Protein AF-A0A524HV10-F1 (afdb_monomer_lite)

Foldseek 3Di:
DVVVVVCCCVVVVVVLVVCCPDPNVVVVVCVVVDVPPPPPPVVVVVVVVVVVVVVVVVVVVVVVVVVVVVVVPPPPPDPDDD

pLDDT: mean 84.36, std 12.37, range [48.69, 98.5]

Structure (mmCIF, N/CA/C/O backbone):
data_AF-A0A524HV10-F1
#
_entry.id   AF-A0A524HV10-F1
#
loop_
_atom_site.group_PDB
_atom_site.id
_atom_site.type_symbol
_atom_site.label_atom_id
_atom_site.label_alt_id
_atom_site.label_comp_id
_atom_site.label_asym_id
_atom_site.label_entity_id
_atom_site.label_seq_id
_atom_site.pdbx_PDB_ins_code
_atom_site.Cartn_x
_atom_site.Cartn_y
_atom_site.Cartn_z
_atom_site.occupancy
_atom_site.B_iso_or_equiv
_atom_site.auth_seq_id
_atom_site.auth_comp_id
_atom_site.auth_asym_id
_atom_site.auth_atom_id
_atom_site.pdbx_PDB_model_num
ATOM 1 N N . MET A 1 1 ? 30.011 18.361 -45.226 1.00 76.62 1 MET A N 1
ATOM 2 C CA . MET A 1 1 ? 29.175 18.254 -44.006 1.00 76.62 1 MET A CA 1
ATOM 3 C C . MET A 1 1 ? 28.408 16.936 -43.949 1.00 76.62 1 MET A C 1
ATOM 5 O O . MET A 1 1 ? 28.388 16.335 -42.885 1.00 76.62 1 MET A O 1
ATOM 9 N N . GLU A 1 2 ? 27.871 16.430 -45.065 1.00 87.19 2 GLU A N 1
ATOM 10 C CA . GLU A 1 2 ? 27.130 15.151 -45.116 1.00 87.19 2 GLU A CA 1
ATOM 11 C C . GLU A 1 2 ? 27.871 13.941 -44.530 1.00 87.19 2 GLU A C 1
ATOM 13 O O . GLU A 1 2 ? 27.277 13.188 -43.769 1.00 87.19 2 GLU A O 1
ATOM 18 N N . GLY A 1 3 ? 29.170 13.773 -44.801 1.00 90.50 3 GLY A N 1
ATOM 19 C CA . GLY A 1 3 ? 29.933 12.641 -44.254 1.00 90.50 3 GLY A CA 1
ATOM 20 C C . GLY A 1 3 ? 30.021 12.636 -42.723 1.00 90.50 3 GLY A C 1
ATOM 21 O O . GLY A 1 3 ? 29.911 11.587 -42.099 1.00 90.50 3 GLY A O 1
ATOM 22 N N . VAL A 1 4 ? 30.143 13.814 -42.102 1.00 91.50 4 VAL A N 1
ATOM 23 C CA . VAL A 1 4 ? 30.165 13.951 -40.634 1.00 91.50 4 VAL A CA 1
ATOM 24 C C . VAL A 1 4 ? 28.801 13.587 -40.052 1.00 91.50 4 VAL A C 1
ATOM 26 O O . VAL A 1 4 ? 28.721 12.868 -39.060 1.00 91.50 4 VAL A O 1
ATOM 29 N N . VAL A 1 5 ? 27.728 14.026 -40.712 1.00 91.12 5 VAL A N 1
ATOM 30 C CA . VAL A 1 5 ? 26.351 13.703 -40.325 1.00 91.12 5 VAL A CA 1
ATOM 31 C C . VAL A 1 5 ? 26.099 12.196 -40.439 1.00 91.12 5 VAL A C 1
ATOM 33 O O . VAL A 1 5 ? 25.612 11.592 -39.488 1.00 91.12 5 VAL A O 1
ATOM 36 N N . ALA A 1 6 ? 26.507 11.563 -41.542 1.00 92.94 6 ALA A N 1
ATOM 37 C CA . ALA A 1 6 ? 26.375 10.119 -41.737 1.00 92.94 6 ALA A CA 1
ATOM 38 C C . ALA A 1 6 ? 27.129 9.312 -40.664 1.00 92.94 6 ALA A C 1
ATOM 40 O O . ALA A 1 6 ? 26.586 8.356 -40.114 1.00 92.94 6 ALA A O 1
ATOM 41 N N . ILE A 1 7 ? 28.349 9.728 -40.309 1.00 93.06 7 ILE A N 1
ATOM 42 C CA . ILE A 1 7 ? 29.147 9.090 -39.251 1.00 93.06 7 ILE A CA 1
ATOM 43 C C . ILE A 1 7 ? 28.447 9.214 -37.892 1.00 93.06 7 ILE A C 1
ATOM 45 O O . ILE A 1 7 ? 28.326 8.220 -37.179 1.00 93.06 7 ILE A O 1
ATOM 49 N N . ILE A 1 8 ? 27.937 10.397 -37.541 1.00 92.31 8 ILE A N 1
ATOM 50 C CA . ILE A 1 8 ? 27.215 10.604 -36.276 1.00 92.31 8 ILE A CA 1
ATOM 51 C C . ILE A 1 8 ? 25.963 9.724 -36.212 1.00 92.31 8 ILE A C 1
ATOM 53 O O . ILE A 1 8 ? 25.708 9.116 -35.176 1.00 92.31 8 ILE A O 1
ATOM 57 N N . PHE A 1 9 ? 25.209 9.597 -37.306 1.00 91.62 9 PHE A N 1
ATOM 58 C CA . PHE A 1 9 ? 24.024 8.738 -37.333 1.00 91.62 9 PHE A CA 1
ATOM 59 C C . PHE A 1 9 ? 24.363 7.255 -37.199 1.00 91.62 9 PHE A C 1
ATOM 61 O O . PHE A 1 9 ? 23.702 6.552 -36.438 1.00 91.62 9 PHE A O 1
ATOM 68 N N . ILE A 1 10 ? 25.399 6.779 -37.891 1.00 92.12 10 ILE A N 1
ATOM 69 C CA . ILE A 1 10 ? 25.797 5.369 -37.844 1.00 92.12 10 ILE A CA 1
ATOM 70 C C . ILE A 1 10 ? 26.358 5.027 -36.463 1.00 92.12 10 ILE A C 1
ATOM 72 O O . ILE A 1 10 ? 25.845 4.136 -35.791 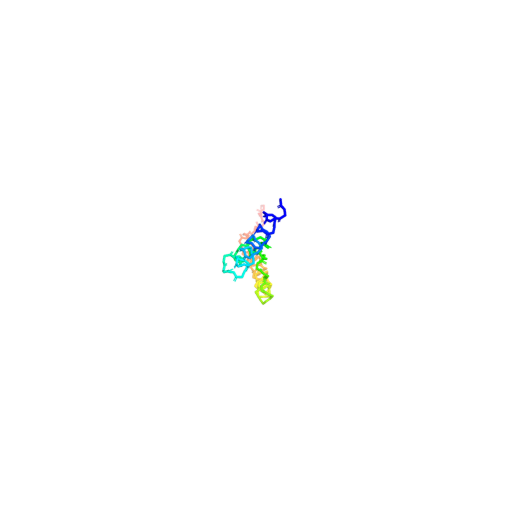1.00 92.12 10 ILE A O 1
ATOM 76 N N . PHE A 1 11 ? 27.378 5.749 -36.001 1.00 90.88 11 PHE A N 1
ATOM 77 C CA . PHE A 1 11 ? 28.029 5.435 -34.730 1.00 90.88 11 PHE A CA 1
ATOM 78 C C . PHE A 1 11 ? 27.164 5.819 -33.530 1.00 90.88 11 PHE A C 1
ATOM 80 O O . PHE A 1 11 ? 27.060 5.041 -32.584 1.00 90.88 11 PHE A O 1
ATOM 87 N N . GLY A 1 12 ? 26.494 6.970 -33.570 1.00 88.88 12 GLY A N 1
ATOM 88 C CA . GLY A 1 12 ? 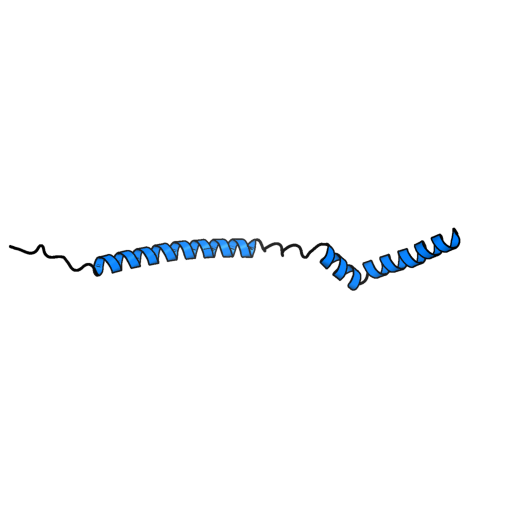25.560 7.384 -32.525 1.00 88.88 12 GLY A CA 1
ATOM 89 C C . GLY A 1 12 ? 24.352 6.454 -32.444 1.00 88.88 12 GLY A C 1
ATOM 90 O O . GLY A 1 12 ? 24.017 5.984 -31.358 1.00 88.88 12 GLY A O 1
ATOM 91 N N . GLY A 1 13 ? 23.754 6.108 -33.587 1.00 86.56 13 GLY A N 1
ATOM 92 C CA . GLY A 1 13 ? 22.625 5.181 -33.659 1.00 86.56 13 GLY A CA 1
ATOM 93 C C . GLY A 1 13 ? 22.980 3.781 -33.161 1.00 86.56 13 GLY A C 1
ATOM 94 O O . GLY A 1 13 ? 22.273 3.239 -32.313 1.00 86.56 13 GLY A O 1
ATOM 95 N N . LEU A 1 14 ? 24.109 3.218 -33.608 1.00 86.00 14 LEU A N 1
ATOM 96 C CA . LEU A 1 14 ? 24.576 1.903 -33.154 1.00 86.00 14 LEU A CA 1
ATOM 97 C C . LEU A 1 14 ? 24.942 1.893 -31.667 1.00 86.00 14 LEU A C 1
ATOM 99 O O . LEU A 1 14 ? 24.657 0.915 -30.980 1.00 86.00 14 LEU A O 1
ATOM 103 N N . THR A 1 15 ? 25.521 2.978 -31.148 1.00 84.25 15 THR A N 1
ATOM 104 C CA . THR A 1 15 ? 25.870 3.086 -29.723 1.00 84.25 15 THR A CA 1
ATOM 105 C C . THR A 1 15 ? 24.615 3.140 -28.854 1.00 84.25 15 THR A C 1
ATOM 107 O O . THR A 1 15 ? 24.511 2.396 -27.880 1.00 84.25 15 THR A O 1
ATOM 110 N N . VAL A 1 16 ? 23.625 3.959 -29.223 1.00 84.44 16 VAL A N 1
ATOM 111 C CA . VAL A 1 16 ? 22.340 4.036 -28.507 1.00 84.44 16 VAL A CA 1
ATOM 112 C C . VAL A 1 16 ? 21.584 2.709 -28.594 1.00 84.44 16 VAL A C 1
ATOM 114 O O . VAL A 1 16 ? 21.039 2.244 -27.590 1.00 84.44 16 VAL A O 1
ATOM 117 N N . PHE A 1 17 ? 21.587 2.061 -29.761 1.00 82.62 17 PHE A N 1
ATOM 118 C CA . PHE A 1 17 ? 20.957 0.757 -29.954 1.00 82.62 17 PHE A CA 1
ATOM 119 C C . PHE A 1 17 ? 21.632 -0.337 -29.111 1.00 82.62 17 PHE A C 1
ATOM 121 O O . PHE A 1 17 ? 20.956 -1.069 -28.387 1.00 82.62 17 PHE A O 1
ATOM 128 N N . GLY A 1 18 ? 22.967 -0.399 -29.126 1.00 83.69 18 GLY A N 1
ATOM 129 C CA . GLY A 1 18 ? 23.747 -1.344 -28.328 1.00 83.69 18 GLY A CA 1
ATOM 130 C C . GLY A 1 18 ? 23.556 -1.141 -26.825 1.00 83.69 18 GLY A C 1
ATOM 131 O O . GLY A 1 18 ? 23.342 -2.104 -26.090 1.00 83.69 18 GLY A O 1
ATOM 132 N N . LEU A 1 19 ? 23.538 0.114 -26.363 1.00 82.69 19 LEU A N 1
ATOM 133 C CA . LEU A 1 19 ? 23.245 0.439 -24.966 1.00 82.69 19 LEU A CA 1
ATOM 134 C C . LEU A 1 19 ? 21.819 0.039 -24.578 1.00 82.69 19 LEU A C 1
ATOM 136 O O . LEU A 1 19 ? 21.633 -0.492 -23.488 1.00 82.69 19 LEU A O 1
ATOM 140 N N . SER A 1 20 ? 20.837 0.218 -25.463 1.00 76.81 20 SER A N 1
ATOM 141 C CA . SER A 1 20 ? 19.433 -0.143 -25.211 1.00 76.81 20 SER A CA 1
ATOM 142 C C . SER A 1 20 ? 19.211 -1.656 -25.077 1.00 76.81 20 SER A C 1
ATOM 144 O O . SER A 1 20 ? 18.389 -2.078 -24.268 1.00 76.81 20 SER A O 1
ATOM 146 N N . MET A 1 21 ? 19.963 -2.474 -25.822 1.00 77.31 21 MET A N 1
ATOM 147 C CA . MET A 1 21 ? 19.977 -3.941 -25.687 1.00 77.31 21 MET A CA 1
ATOM 148 C C . MET A 1 21 ? 20.809 -4.433 -24.490 1.00 77.31 21 MET A C 1
ATOM 150 O O . MET A 1 21 ? 20.697 -5.591 -24.092 1.00 77.31 21 MET A O 1
ATOM 154 N N . SER A 1 22 ? 21.644 -3.573 -23.903 1.00 81.38 22 SER A N 1
ATOM 155 C CA . SER A 1 22 ? 22.477 -3.926 -22.755 1.00 81.38 22 SER A CA 1
ATOM 156 C C . SER A 1 22 ? 21.692 -3.902 -21.428 1.00 81.38 22 SER A C 1
ATOM 158 O O . SER A 1 22 ? 20.687 -3.190 -21.303 1.00 81.38 22 SER A O 1
ATOM 160 N N . PRO A 1 23 ? 22.180 -4.597 -20.380 1.00 79.75 23 PRO A N 1
ATOM 161 C CA . PRO A 1 23 ? 21.604 -4.530 -19.033 1.00 79.75 23 PRO A CA 1
ATOM 162 C C . PRO A 1 23 ? 21.510 -3.098 -18.488 1.00 79.75 23 PRO A C 1
ATOM 164 O O . PRO A 1 23 ? 20.591 -2.773 -17.740 1.00 79.75 23 PRO A O 1
ATOM 167 N N . VAL A 1 24 ? 22.436 -2.225 -18.900 1.00 81.50 24 VAL A N 1
ATOM 168 C CA . VAL A 1 24 ? 22.484 -0.817 -18.486 1.00 81.50 24 VAL A CA 1
ATOM 169 C C . VAL A 1 24 ? 21.327 -0.023 -19.095 1.00 81.50 24 VAL A C 1
ATOM 171 O O . VAL A 1 24 ? 20.676 0.739 -18.384 1.00 81.50 24 VAL A O 1
ATOM 174 N N . GLY A 1 25 ? 21.019 -0.228 -20.380 1.00 82.62 25 GLY A N 1
ATOM 175 C CA . GLY A 1 25 ? 19.870 0.409 -21.030 1.00 82.62 25 GLY A CA 1
ATOM 176 C C . GLY A 1 25 ? 18.547 -0.055 -20.438 1.00 82.62 25 GLY A C 1
ATOM 177 O O . GLY A 1 25 ? 17.656 0.761 -20.213 1.00 82.62 25 GLY A O 1
ATOM 178 N N . ARG A 1 26 ? 18.447 -1.343 -20.090 1.00 79.00 26 ARG A N 1
ATOM 179 C CA . ARG A 1 26 ? 17.284 -1.886 -19.382 1.00 79.00 26 ARG A CA 1
ATOM 180 C C . ARG A 1 26 ? 17.115 -1.259 -17.994 1.00 79.00 26 ARG A C 1
ATOM 182 O O . ARG A 1 26 ? 16.022 -0.798 -17.685 1.00 79.00 26 ARG A O 1
ATOM 189 N N . ALA A 1 27 ? 18.187 -1.157 -17.208 1.00 81.44 27 ALA A N 1
ATOM 190 C CA . ALA A 1 27 ? 18.152 -0.524 -15.888 1.00 81.44 27 ALA A CA 1
ATOM 191 C C . ALA A 1 27 ? 17.809 0.977 -15.961 1.00 81.44 27 ALA A C 1
ATOM 193 O O . ALA A 1 27 ? 17.042 1.488 -15.143 1.00 81.44 27 ALA A O 1
ATOM 194 N N . LEU A 1 28 ? 18.335 1.694 -16.961 1.00 81.56 28 LEU A N 1
ATOM 195 C CA . LEU A 1 28 ? 18.005 3.100 -17.194 1.00 81.56 28 LEU A CA 1
ATOM 196 C C . LEU A 1 28 ? 16.548 3.270 -17.646 1.00 81.56 28 LEU A C 1
ATOM 198 O O . LEU A 1 28 ? 15.861 4.161 -17.155 1.00 81.56 28 LEU A O 1
ATOM 202 N N . ALA A 1 29 ? 16.049 2.397 -18.523 1.00 79.94 29 ALA A N 1
ATOM 203 C CA . ALA A 1 29 ? 14.650 2.388 -18.941 1.00 79.94 29 ALA A CA 1
ATOM 204 C C . ALA A 1 29 ? 13.705 2.070 -17.773 1.00 79.94 29 ALA A C 1
ATOM 206 O O . ALA A 1 29 ? 12.676 2.724 -17.636 1.00 79.94 29 ALA A O 1
ATOM 207 N N . GLU A 1 30 ? 14.057 1.118 -16.906 1.00 78.56 30 GLU A N 1
ATOM 208 C CA . GLU A 1 30 ? 13.320 0.811 -15.672 1.00 78.56 30 GLU A CA 1
ATOM 209 C C . GLU A 1 30 ? 13.330 1.995 -14.695 1.00 78.56 30 GLU A C 1
ATOM 211 O O . GLU A 1 30 ? 12.321 2.274 -14.050 1.00 78.56 30 GLU A O 1
ATOM 216 N N . ARG A 1 31 ? 14.430 2.757 -14.632 1.00 77.56 31 ARG A N 1
ATOM 217 C CA . ARG A 1 31 ? 14.498 3.988 -13.835 1.00 77.56 31 ARG A CA 1
ATOM 218 C C . ARG A 1 31 ? 13.650 5.120 -14.415 1.00 77.56 31 ARG A C 1
ATOM 220 O O . ARG A 1 31 ? 12.971 5.801 -13.654 1.00 77.56 31 ARG A O 1
ATOM 227 N N . ILE A 1 32 ? 13.686 5.326 -15.732 1.00 80.25 32 ILE A N 1
ATOM 228 C CA . ILE A 1 32 ? 12.936 6.392 -16.422 1.00 80.25 32 ILE A CA 1
ATOM 229 C C . ILE A 1 32 ? 11.438 6.093 -16.451 1.00 80.25 32 ILE A C 1
ATOM 231 O O . ILE A 1 32 ? 10.638 7.005 -16.270 1.00 80.25 32 ILE A O 1
ATOM 235 N N . ARG A 1 33 ? 11.041 4.825 -16.623 1.00 76.25 33 ARG A N 1
ATOM 236 C CA . ARG A 1 33 ? 9.633 4.410 -16.501 1.00 76.25 33 ARG A CA 1
ATOM 237 C C . ARG A 1 33 ? 9.069 4.679 -15.106 1.00 76.25 33 ARG A C 1
ATOM 239 O O . ARG A 1 33 ? 7.856 4.611 -14.932 1.00 76.25 33 ARG A O 1
ATOM 246 N N . GLY A 1 34 ? 9.937 4.972 -14.133 1.00 67.19 34 GLY A N 1
ATOM 247 C CA . GLY A 1 34 ? 9.629 4.805 -12.731 1.00 67.19 34 GLY A C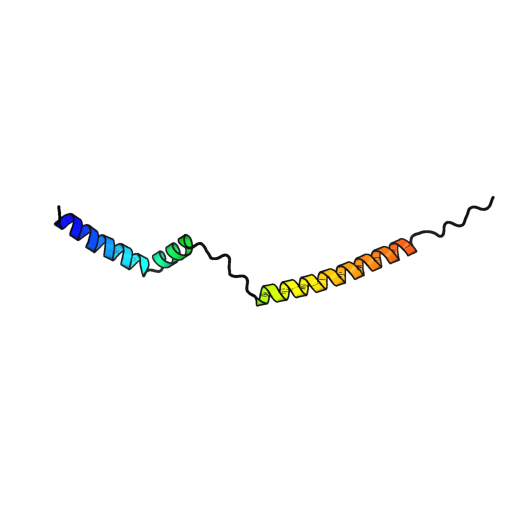A 1
ATOM 248 C C . GLY A 1 34 ? 9.448 3.317 -12.463 1.00 67.19 34 GLY A C 1
ATOM 249 O O . GLY A 1 34 ? 8.943 2.561 -13.294 1.00 67.19 34 GLY A O 1
ATOM 250 N N . ARG A 1 35 ? 9.835 2.854 -11.280 1.00 63.16 35 ARG A N 1
ATOM 251 C CA . ARG A 1 35 ? 9.244 1.606 -10.801 1.00 63.16 35 ARG A CA 1
ATOM 252 C C . ARG A 1 35 ? 7.730 1.844 -10.843 1.00 63.16 35 ARG A C 1
ATOM 254 O O . ARG A 1 35 ? 7.308 2.790 -10.173 1.00 63.16 35 ARG A O 1
ATOM 261 N N . PRO A 1 36 ? 6.916 1.084 -11.606 1.00 59.59 36 PRO A N 1
ATOM 262 C CA . PRO A 1 36 ? 5.499 1.076 -11.296 1.00 59.59 36 PRO A CA 1
ATOM 263 C C . PRO A 1 36 ? 5.461 0.719 -9.813 1.00 59.59 36 PRO A C 1
ATOM 265 O O . PRO A 1 36 ? 6.102 -0.263 -9.423 1.00 59.59 36 PRO A O 1
ATOM 268 N N . LEU A 1 37 ? 4.876 1.597 -8.984 1.00 60.47 37 LEU A N 1
ATOM 269 C CA . LEU A 1 37 ? 4.565 1.283 -7.589 1.00 60.47 37 LEU A CA 1
ATOM 270 C C . LEU A 1 37 ? 4.067 -0.149 -7.630 1.00 60.47 37 LEU A C 1
ATOM 272 O O . LEU A 1 37 ? 3.102 -0.384 -8.361 1.00 60.47 37 LEU A O 1
ATOM 276 N N . ALA A 1 38 ? 4.843 -1.070 -7.042 1.00 62.38 38 ALA A N 1
ATOM 277 C CA . ALA A 1 38 ? 4.672 -2.501 -7.245 1.00 62.38 38 ALA A CA 1
ATOM 278 C C . ALA A 1 38 ? 3.175 -2.767 -7.212 1.00 62.38 38 ALA A C 1
ATOM 280 O O . ALA A 1 38 ? 2.523 -2.365 -6.248 1.00 62.38 38 ALA A O 1
ATOM 281 N N . GLN A 1 39 ? 2.630 -3.236 -8.337 1.00 65.75 39 GLN A N 1
ATOM 282 C CA . GLN A 1 39 ? 1.199 -3.441 -8.481 1.00 65.75 39 GLN A CA 1
ATOM 283 C C . GLN A 1 39 ? 0.826 -4.345 -7.313 1.00 65.75 39 GLN A C 1
ATOM 285 O O . GLN A 1 39 ? 1.312 -5.472 -7.263 1.00 65.75 39 GLN A O 1
ATOM 290 N N . HIS A 1 40 ? 0.160 -3.774 -6.301 1.00 72.00 40 HIS A N 1
ATOM 291 C CA . HIS A 1 40 ? -0.040 -4.466 -5.035 1.00 72.00 40 HIS A CA 1
ATOM 292 C C . HIS A 1 40 ? -0.774 -5.749 -5.380 1.00 72.00 40 HIS A C 1
ATOM 294 O O . HIS A 1 40 ? -1.785 -5.696 -6.085 1.00 72.00 40 HIS A O 1
ATOM 300 N N . ASP A 1 41 ? -0.186 -6.874 -4.985 1.00 85.12 41 ASP A N 1
ATOM 301 C CA . ASP A 1 41 ? -0.711 -8.179 -5.342 1.00 85.12 41 ASP A CA 1
ATOM 302 C C . ASP A 1 41 ? -2.171 -8.248 -4.865 1.00 85.12 41 ASP A C 1
ATOM 304 O O . ASP A 1 41 ? -2.422 -7.984 -3.682 1.00 85.12 41 ASP A O 1
ATOM 308 N N . PRO A 1 42 ? -3.147 -8.505 -5.755 1.00 87.44 42 PRO A N 1
ATOM 309 C CA . PRO A 1 42 ? -4.550 -8.576 -5.364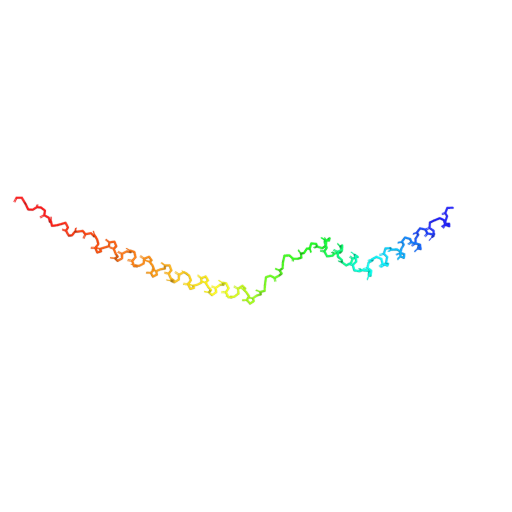 1.00 87.44 42 PRO A CA 1
ATOM 310 C C . PRO A 1 42 ? -4.797 -9.598 -4.248 1.00 87.44 42 PRO A C 1
ATOM 312 O O . PRO A 1 42 ? -5.715 -9.396 -3.458 1.00 87.44 42 PRO A O 1
ATOM 315 N N . GLU A 1 43 ? -3.973 -10.644 -4.145 1.00 89.75 43 GLU A N 1
ATOM 316 C CA . GLU A 1 43 ? -4.045 -11.624 -3.057 1.00 89.75 43 GLU A CA 1
ATOM 317 C C . GLU A 1 43 ? -3.673 -10.994 -1.705 1.00 89.75 43 GLU A C 1
ATOM 319 O O . GLU A 1 43 ? -4.417 -11.125 -0.736 1.00 89.75 43 GLU A O 1
ATOM 324 N N . ILE A 1 44 ? -2.599 -10.197 -1.665 1.00 90.38 44 ILE A N 1
ATOM 325 C CA . ILE A 1 44 ? -2.169 -9.468 -0.458 1.00 90.38 44 ILE A CA 1
ATOM 326 C C . ILE A 1 44 ? -3.215 -8.425 -0.043 1.00 90.38 44 ILE A C 1
ATOM 328 O O . ILE A 1 44 ? -3.423 -8.183 1.145 1.00 90.38 44 ILE A O 1
ATOM 332 N N . LEU A 1 45 ? -3.873 -7.777 -1.008 1.00 92.88 45 LEU A N 1
ATOM 333 C CA . LEU A 1 45 ? -4.940 -6.818 -0.711 1.00 92.88 45 LEU A CA 1
ATOM 334 C C . LEU A 1 45 ? -6.168 -7.503 -0.102 1.00 92.88 45 LEU A C 1
ATOM 336 O O . LEU A 1 45 ? -6.735 -6.973 0.850 1.00 92.88 45 LEU A O 1
ATOM 340 N N . ALA A 1 46 ? -6.545 -8.674 -0.617 1.00 95.06 46 ALA A N 1
ATOM 341 C CA . ALA A 1 46 ? -7.651 -9.453 -0.074 1.00 95.06 46 ALA A CA 1
ATOM 342 C C . ALA A 1 46 ? -7.358 -9.936 1.356 1.00 95.06 46 ALA A C 1
ATOM 344 O O . ALA A 1 46 ? -8.198 -9.766 2.236 1.00 95.06 46 ALA A O 1
ATOM 345 N N . GLU A 1 47 ? -6.150 -10.450 1.607 1.00 95.88 47 GLU A N 1
ATOM 346 C CA . GLU A 1 47 ? -5.711 -10.853 2.950 1.00 95.88 47 GLU A CA 1
ATOM 347 C C . GLU A 1 47 ? -5.697 -9.659 3.920 1.00 95.88 47 GLU A C 1
ATOM 349 O O . GLU A 1 47 ? -6.127 -9.762 5.068 1.00 95.88 47 GLU A O 1
ATOM 354 N N . LEU A 1 48 ? -5.264 -8.481 3.460 1.00 96.75 48 LEU A N 1
ATOM 355 C CA . LEU A 1 48 ? -5.286 -7.269 4.278 1.00 96.75 48 LEU A CA 1
ATOM 356 C C . LEU A 1 48 ? -6.712 -6.838 4.643 1.00 96.75 48 LEU A C 1
ATOM 358 O O . LEU A 1 48 ? -6.937 -6.364 5.759 1.00 96.75 48 LEU A O 1
ATOM 362 N N . ASP A 1 49 ? -7.658 -6.963 3.716 1.00 97.31 49 ASP A N 1
ATOM 363 C CA . ASP A 1 49 ? -9.061 -6.637 3.968 1.00 97.31 49 ASP A CA 1
ATOM 364 C C . ASP A 1 49 ? -9.712 -7.637 4.939 1.00 97.31 49 ASP A C 1
ATOM 366 O O . ASP A 1 49 ? -10.477 -7.215 5.808 1.00 97.31 49 ASP A O 1
ATOM 370 N N . GLU A 1 50 ? -9.346 -8.921 4.874 1.00 98.00 50 GLU A N 1
ATOM 371 C CA . GLU A 1 50 ? -9.747 -9.940 5.855 1.00 98.00 50 GLU A CA 1
ATOM 372 C C . GLU A 1 50 ? -9.219 -9.599 7.257 1.00 98.00 50 GLU A C 1
ATOM 374 O O . GLU A 1 50 ? -9.996 -9.459 8.201 1.00 98.00 50 GLU A O 1
ATOM 379 N N . ILE A 1 51 ? -7.920 -9.308 7.381 1.00 98.25 51 ILE A N 1
ATOM 380 C CA . ILE A 1 51 ? -7.312 -8.900 8.659 1.00 98.25 51 ILE A CA 1
ATOM 381 C C . ILE A 1 51 ? -7.974 -7.630 9.209 1.00 98.25 51 ILE A C 1
ATOM 383 O O . ILE A 1 51 ? -8.176 -7.495 10.417 1.00 98.25 51 ILE A O 1
ATOM 387 N N . ARG A 1 52 ? -8.319 -6.666 8.348 1.00 98.06 52 ARG A N 1
ATOM 388 C CA . ARG A 1 52 ? -9.020 -5.444 8.773 1.00 98.06 52 ARG A CA 1
ATOM 389 C C . ARG A 1 52 ? -10.406 -5.740 9.336 1.00 98.06 52 ARG A C 1
ATOM 391 O O . ARG A 1 52 ? -10.797 -5.072 10.294 1.00 98.06 52 ARG A O 1
ATOM 398 N N . ALA A 1 53 ? -11.129 -6.704 8.769 1.00 98.31 53 ALA A N 1
ATOM 399 C CA . ALA A 1 53 ? -12.422 -7.134 9.291 1.00 98.31 53 ALA A CA 1
ATOM 400 C C . ALA A 1 53 ? -12.270 -7.792 10.672 1.00 98.31 53 ALA A C 1
ATOM 402 O O . ALA A 1 53 ? -12.953 -7.389 11.615 1.00 98.31 53 ALA A O 1
ATOM 403 N N . ASP A 1 54 ? -11.305 -8.700 10.821 1.00 98.38 54 ASP A N 1
ATOM 404 C CA . ASP A 1 54 ? -11.021 -9.377 12.092 1.00 98.38 54 ASP A CA 1
ATOM 405 C C . ASP A 1 54 ? -10.615 -8.391 13.196 1.00 98.38 54 ASP A C 1
ATOM 407 O O . ASP A 1 54 ? -11.070 -8.478 14.340 1.00 98.38 54 ASP A O 1
ATOM 411 N N . VAL A 1 55 ? -9.780 -7.403 12.859 1.00 98.50 55 VAL A N 1
ATOM 412 C CA . VAL A 1 55 ? -9.377 -6.342 13.792 1.00 98.50 55 VAL A CA 1
ATOM 413 C C . VAL A 1 55 ? -10.576 -5.487 14.207 1.00 98.50 55 VAL A C 1
ATOM 415 O O . VAL A 1 55 ? -10.660 -5.097 15.373 1.00 98.50 55 VAL A O 1
ATOM 418 N N . ALA A 1 56 ? -11.512 -5.206 13.296 1.00 98.44 56 ALA A N 1
ATOM 419 C CA . ALA A 1 56 ? -12.721 -4.452 13.620 1.00 98.44 56 ALA A CA 1
ATOM 420 C C . ALA A 1 56 ? -13.628 -5.217 14.600 1.00 98.44 56 ALA A C 1
ATOM 422 O O . ALA A 1 56 ? -14.073 -4.634 15.591 1.00 98.44 56 ALA A O 1
ATOM 423 N N . GLU A 1 57 ? -13.839 -6.519 14.386 1.00 98.44 57 GLU A N 1
ATOM 424 C CA . GLU A 1 57 ? -14.597 -7.371 15.314 1.00 98.44 57 GLU A CA 1
ATOM 425 C C . GLU A 1 57 ? -13.908 -7.456 16.685 1.00 98.44 57 GLU A C 1
ATOM 427 O O . GLU A 1 57 ? -14.541 -7.318 17.738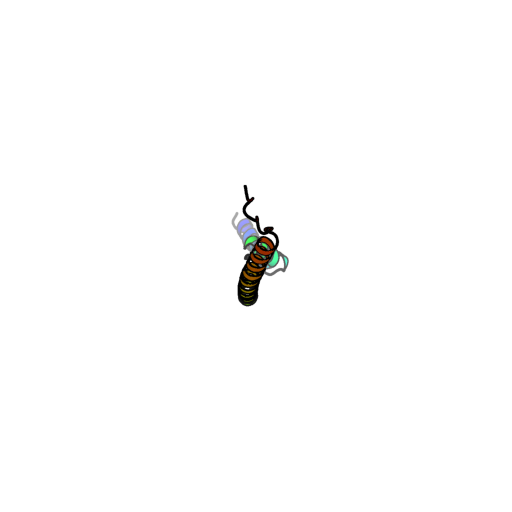 1.00 98.44 57 GLU A O 1
ATOM 432 N N . LEU A 1 58 ? -12.585 -7.647 16.692 1.00 98.38 58 LEU A N 1
ATOM 433 C CA . LEU A 1 58 ? -11.815 -7.694 17.930 1.00 98.38 58 LEU A CA 1
ATOM 434 C C . LEU A 1 58 ? -11.941 -6.383 18.711 1.00 98.38 58 LEU A C 1
ATOM 436 O O . LEU A 1 58 ? -12.085 -6.410 19.935 1.00 98.38 58 LEU A O 1
ATOM 440 N N . HIS A 1 59 ? -11.930 -5.246 18.017 1.00 98.31 59 HIS A N 1
ATOM 441 C CA . HIS A 1 59 ? -12.083 -3.938 18.637 1.00 98.31 59 HIS A CA 1
ATOM 442 C C . HIS A 1 59 ? -13.461 -3.768 19.289 1.00 98.31 59 HIS A C 1
ATOM 444 O O . HIS A 1 59 ? -13.535 -3.291 20.419 1.00 98.31 59 HIS A O 1
ATOM 450 N N . GLU A 1 60 ? -14.537 -4.240 18.651 1.00 98.44 60 GLU A N 1
ATOM 451 C CA . GLU A 1 60 ? -15.881 -4.237 19.246 1.00 98.44 60 GLU A CA 1
ATOM 452 C C . GLU A 1 60 ? -15.946 -5.092 20.521 1.00 98.44 60 GLU A C 1
ATOM 454 O O . GLU A 1 60 ? -16.511 -4.677 21.537 1.00 98.44 60 GLU A O 1
ATOM 459 N N . ARG A 1 61 ? -15.318 -6.272 20.514 1.00 97.62 61 ARG A N 1
ATOM 460 C CA . ARG A 1 61 ? -15.264 -7.159 21.689 1.00 97.62 61 ARG A CA 1
ATOM 461 C C . ARG A 1 61 ? -14.470 -6.549 22.845 1.00 97.62 61 ARG A C 1
ATOM 463 O O . ARG A 1 61 ? -14.848 -6.711 24.010 1.00 97.62 61 ARG A O 1
ATOM 470 N N . VAL A 1 62 ? -13.374 -5.856 22.539 1.00 98.31 62 VAL A N 1
ATOM 471 C CA . VAL A 1 62 ? -12.567 -5.132 23.531 1.00 98.31 62 VAL A CA 1
ATOM 472 C C . VAL A 1 62 ? -13.366 -3.976 24.125 1.00 98.31 62 VAL A C 1
ATOM 474 O O . VAL A 1 62 ? -13.494 -3.908 25.345 1.00 98.31 62 VAL A O 1
ATOM 477 N N . ASP A 1 63 ? -13.979 -3.143 23.288 1.00 97.88 63 ASP A N 1
ATOM 478 C CA . ASP A 1 63 ? -14.831 -2.022 23.704 1.00 97.88 63 ASP A CA 1
ATOM 479 C C . ASP A 1 63 ? -16.033 -2.496 24.548 1.00 97.88 63 ASP A C 1
ATOM 481 O O . ASP A 1 63 ? -16.375 -1.915 25.582 1.00 97.88 63 ASP A O 1
ATOM 485 N N . PHE A 1 64 ? -16.641 -3.631 24.194 1.00 97.06 64 PHE A N 1
ATOM 486 C CA . PHE A 1 64 ? -17.663 -4.265 25.027 1.00 97.06 64 PHE A CA 1
ATOM 487 C C . PHE A 1 64 ? -17.133 -4.650 26.413 1.00 97.06 64 PHE A C 1
ATOM 489 O O . PHE A 1 64 ? -17.788 -4.392 27.427 1.00 97.06 64 PHE A O 1
ATOM 496 N N . THR A 1 65 ? -15.943 -5.247 26.468 1.00 97.00 65 THR A N 1
ATOM 497 C CA . THR A 1 65 ? -15.311 -5.658 27.726 1.00 97.00 65 THR A CA 1
ATOM 498 C C . THR A 1 65 ? -14.960 -4.447 28.586 1.00 97.00 65 THR A C 1
ATOM 500 O O . THR A 1 65 ? -15.224 -4.459 29.787 1.00 97.00 65 THR A O 1
ATOM 503 N N . GLU A 1 66 ? -14.451 -3.376 27.977 1.00 96.81 66 GLU A N 1
ATOM 504 C CA . GLU A 1 66 ? -14.167 -2.110 28.651 1.00 96.81 66 GLU A CA 1
ATOM 505 C C . GLU A 1 66 ? -15.431 -1.529 29.293 1.00 96.81 66 GLU A C 1
ATOM 507 O O . GLU A 1 66 ? -15.435 -1.221 30.487 1.00 96.81 66 GLU A O 1
ATOM 512 N N . ARG A 1 67 ? -16.552 -1.490 28.559 1.00 95.38 67 ARG A N 1
ATOM 513 C CA . ARG A 1 67 ? -17.843 -1.057 29.116 1.00 95.38 67 ARG A CA 1
ATOM 514 C C . ARG A 1 67 ? -18.342 -1.954 30.246 1.00 95.38 67 ARG A C 1
ATOM 516 O O . ARG A 1 67 ? -18.916 -1.448 31.209 1.00 95.38 67 ARG A O 1
ATOM 523 N N . MET A 1 68 ? -18.162 -3.272 30.148 1.00 94.25 68 MET A N 1
ATOM 524 C CA . MET A 1 68 ? -18.567 -4.185 31.221 1.00 94.25 68 MET A CA 1
ATOM 525 C C . MET A 1 68 ? -17.725 -3.995 32.483 1.00 94.25 68 MET A C 1
ATOM 527 O O . MET A 1 68 ? -18.280 -3.975 33.580 1.00 94.25 68 MET A O 1
ATOM 531 N N . LEU A 1 69 ? -16.412 -3.820 32.337 1.00 94.00 69 LEU A N 1
ATOM 532 C CA . LEU A 1 69 ? -15.514 -3.550 33.457 1.00 94.00 69 LEU A CA 1
ATOM 533 C C . LEU A 1 69 ? -15.800 -2.184 34.086 1.00 94.00 69 LEU A C 1
ATOM 535 O O . LEU A 1 69 ? -15.803 -2.074 35.309 1.00 94.00 69 LEU A O 1
ATOM 539 N N . ALA A 1 70 ? -16.093 -1.158 33.285 1.00 93.00 70 ALA A N 1
ATOM 540 C CA . ALA A 1 70 ? -16.486 0.152 33.796 1.00 93.00 70 ALA A CA 1
ATOM 541 C C . ALA A 1 70 ? -17.761 0.065 34.653 1.00 93.00 70 ALA A C 1
ATOM 543 O O . ALA A 1 70 ? -17.774 0.566 35.773 1.00 93.00 70 ALA A O 1
ATOM 544 N N . ARG A 1 71 ? -18.789 -0.660 34.184 1.00 87.56 71 ARG A N 1
ATOM 545 C CA . ARG A 1 71 ? -20.034 -0.894 34.943 1.00 87.56 71 ARG A CA 1
ATOM 546 C C . ARG A 1 71 ? -19.823 -1.672 36.243 1.00 87.56 71 ARG A C 1
ATOM 548 O O . ARG A 1 71 ? -20.510 -1.408 37.218 1.00 87.56 71 ARG A O 1
ATOM 555 N N . GLN A 1 72 ? -18.901 -2.637 36.273 1.00 80.00 72 GLN A N 1
ATOM 556 C CA . GLN A 1 72 ? -18.591 -3.391 37.498 1.00 80.00 72 GLN A CA 1
ATOM 557 C C . GLN A 1 72 ? -17.877 -2.541 38.558 1.00 80.00 72 GLN A C 1
ATOM 559 O O . GLN A 1 72 ? -17.973 -2.841 39.744 1.00 80.00 72 GLN A O 1
ATOM 564 N N . ASN A 1 73 ? -17.151 -1.504 38.135 1.00 71.25 73 ASN A N 1
ATOM 565 C CA . ASN A 1 73 ? -16.382 -0.633 39.020 1.00 71.25 73 ASN A CA 1
ATOM 566 C C . ASN A 1 73 ? -17.156 0.607 39.494 1.00 71.25 73 ASN A C 1
ATOM 568 O O . ASN A 1 73 ? -16.592 1.388 40.257 1.00 71.25 73 ASN A O 1
ATOM 572 N N . GLU A 1 74 ? -18.411 0.813 39.081 1.00 68.88 74 GLU A N 1
ATOM 573 C CA . GLU A 1 74 ? -19.280 1.816 39.705 1.00 68.88 74 GLU A CA 1
ATOM 574 C C . GLU A 1 74 ? -19.752 1.267 41.064 1.00 68.88 74 GLU A C 1
ATOM 576 O O . GLU A 1 74 ? -20.573 0.346 41.092 1.00 68.88 74 GLU A O 1
ATOM 581 N N . PRO A 1 75 ? -19.236 1.766 42.210 1.00 63.28 75 PRO A N 1
ATOM 582 C CA . PRO A 1 75 ? -19.756 1.354 43.502 1.00 63.28 75 PRO A CA 1
ATOM 583 C C . PRO A 1 75 ? -21.219 1.777 43.559 1.00 63.28 75 PRO A C 1
ATOM 585 O O . PRO A 1 75 ? -21.538 2.931 43.271 1.00 63.28 75 PRO A O 1
ATOM 588 N N . GLU A 1 76 ? -22.085 0.833 43.922 1.00 65.06 76 GLU A N 1
ATOM 589 C CA . GLU A 1 76 ? -23.496 1.051 44.217 1.00 65.06 76 GLU A CA 1
ATOM 590 C C . GLU A 1 76 ? -23.587 2.264 45.158 1.00 65.06 76 GLU A C 1
ATOM 592 O O . GLU A 1 76 ? -23.302 2.166 46.355 1.00 65.06 76 GLU A O 1
ATOM 597 N N . GLN A 1 77 ? -23.861 3.452 44.607 1.00 65.25 77 GLN A N 1
ATOM 598 C CA . GLN A 1 77 ? -24.068 4.663 45.391 1.00 65.25 77 GLN A CA 1
ATOM 599 C C . GLN A 1 77 ? -25.393 4.458 46.112 1.00 65.25 77 GLN A C 1
ATOM 601 O O . GLN A 1 77 ? -26.459 4.826 45.623 1.00 65.25 77 GLN A O 1
ATOM 606 N N . LEU A 1 78 ? -25.307 3.789 47.263 1.00 66.44 78 LEU A N 1
ATOM 607 C CA . LEU A 1 78 ? -26.387 3.659 48.220 1.00 66.44 78 LEU A CA 1
ATOM 608 C C . LEU A 1 78 ? -26.907 5.077 48.481 1.00 66.44 78 LEU A C 1
ATOM 610 O O . LEU A 1 78 ? -26.118 5.935 48.893 1.00 66.44 78 LEU A O 1
ATOM 614 N N . PRO A 1 79 ? -28.194 5.360 48.208 1.00 63.56 79 PRO A N 1
ATOM 615 C CA . PRO A 1 79 ? -28.754 6.675 48.458 1.00 63.56 79 PRO A CA 1
ATOM 616 C C . PRO A 1 79 ? -28.586 6.969 49.947 1.00 63.56 79 PRO A C 1
ATOM 618 O O . PRO A 1 79 ? -29.112 6.245 50.793 1.00 63.56 79 PRO A O 1
ATOM 621 N N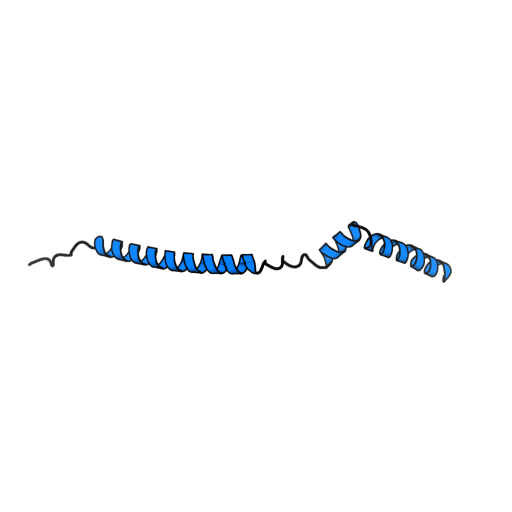 . GLY A 1 80 ? -27.788 7.994 50.251 1.00 68.06 80 GLY A N 1
ATOM 622 C CA . GLY A 1 80 ? -27.522 8.439 51.611 1.00 68.06 80 GLY A CA 1
ATOM 623 C C . GLY A 1 80 ? -28.839 8.741 52.315 1.00 68.06 80 GLY A C 1
ATOM 624 O O . GLY A 1 80 ? -29.502 9.727 51.998 1.00 68.06 80 GLY A O 1
ATOM 625 N N . GLY A 1 81 ? -29.227 7.848 53.224 1.00 62.97 81 GLY A N 1
ATOM 626 C CA . GLY A 1 81 ? -30.370 8.026 54.106 1.00 62.97 81 GLY A CA 1
ATOM 627 C C . GLY A 1 81 ? -30.101 9.165 55.083 1.00 62.97 81 GLY A C 1
ATOM 628 O O . GLY A 1 81 ? -29.028 9.218 55.686 1.00 62.97 81 GLY A O 1
ATOM 629 N N . ALA A 1 82 ? -31.076 10.071 55.161 1.00 48.69 82 ALA A N 1
ATOM 630 C CA . ALA A 1 82 ? -31.163 11.194 56.090 1.00 48.69 82 ALA A CA 1
ATOM 631 C C . ALA A 1 82 ? -31.235 10.760 57.562 1.00 48.69 82 ALA A C 1
ATOM 633 O O . ALA A 1 82 ? -31.726 9.638 57.828 1.00 48.69 82 ALA A O 1
#

Sequence (82 aa):
MEGVVAIIFIFGGLTVFGLSMSPVGRALAERIRGRPLAQHDPEILAELDEIRADVAELHERVDFTERMLARQNEPEQLPGGA

Secondary structure (DSSP, 8-state):
-HHHHHHHHHHHHHHHHHHHHSHHHHHHHHHHT--------HHHHHHHHHHHHHHHHHHHHHHHHHHHHHHHTS--------

Radius of gyration: 34.64 Å; chains: 1; bounding box: 61×30×101 Å